Protein AF-D1YJR8-F1 (afdb_monomer_lite)

Sequence (90 aa):
MNTWEQENYLVLPFNNIDHAQFMVDLMRFYVAKNDTEEEKALDRMMTALPSEKEVNLHLPLTQEEKENPNQLKTKQIKSFYSKRRQFLER

pLDDT: mean 70.43, std 15.03, range [40.47, 94.19]

Foldseek 3Di:
DCCVVVVPP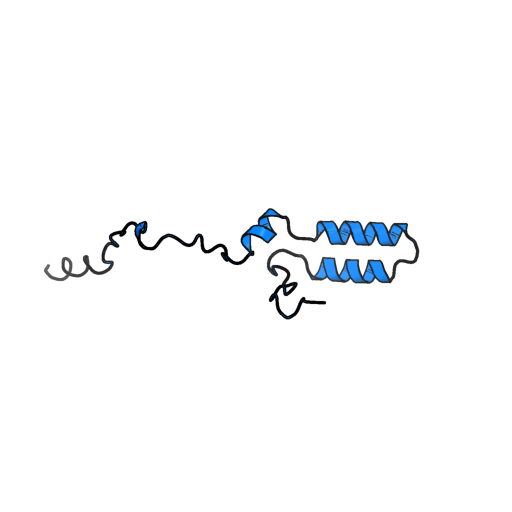PPQPPDQQPVVQLVVLVVQLVVDPDVVSNVVSVVSNVVSHDDPVVVVVPPPPPPPPVCPPVNDDDDDDDDPPVPPPPPPPD

Radius of gyration: 25.47 Å; chains: 1; bounding box: 63×45×57 Å

Secondary structure (DSSP, 8-state):
--TTTTT------TTTS-HHHHHHHHHHHHH-SSHHHHHHHHHHHHHHSPPHHHHHHHS---------GGG---PPPPPTTGGGSSSS--

Organism: NCBI:txid679196

Structure (mmCIF, N/CA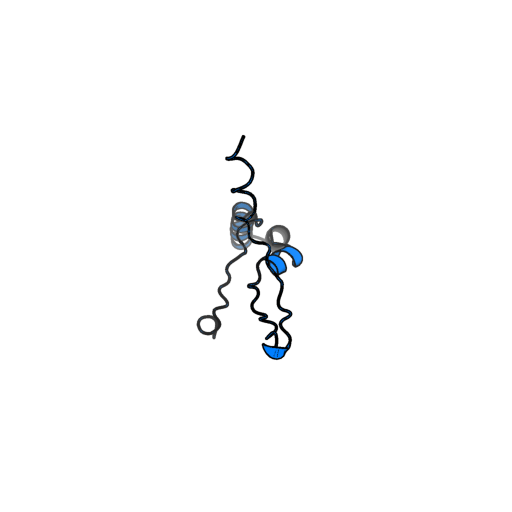/C/O backbone):
data_AF-D1YJR8-F1
#
_entry.id   AF-D1YJR8-F1
#
loop_
_atom_site.group_PDB
_atom_site.id
_atom_site.type_symbol
_atom_site.label_atom_id
_atom_site.label_alt_id
_atom_site.label_comp_id
_atom_site.label_asym_id
_atom_site.label_entity_id
_atom_site.label_seq_id
_atom_site.pdbx_PDB_ins_code
_atom_site.Cartn_x
_atom_site.Cartn_y
_atom_site.Cartn_z
_atom_site.occupancy
_atom_site.B_iso_or_equiv
_atom_site.auth_seq_id
_atom_site.auth_comp_id
_atom_site.auth_asym_id
_atom_site.auth_atom_id
_atom_site.pdbx_PDB_model_num
ATOM 1 N N . MET A 1 1 ? -5.267 -24.788 -3.356 1.00 45.09 1 MET A N 1
ATOM 2 C CA . MET A 1 1 ? -5.197 -23.362 -2.972 1.00 45.09 1 MET A CA 1
ATOM 3 C C . MET A 1 1 ? -6.490 -23.043 -2.239 1.00 45.09 1 MET A C 1
ATOM 5 O O . MET A 1 1 ? -7.525 -22.926 -2.878 1.00 45.09 1 MET A O 1
ATOM 9 N N . ASN A 1 2 ? -6.433 -23.030 -0.905 1.00 48.59 2 ASN A N 1
ATOM 10 C CA . ASN A 1 2 ? -7.583 -23.060 0.014 1.00 48.59 2 ASN A CA 1
ATOM 11 C C . ASN A 1 2 ? -8.072 -21.656 0.418 1.00 48.59 2 ASN A C 1
ATOM 13 O O . ASN A 1 2 ? -8.424 -21.432 1.568 1.00 48.59 2 ASN A O 1
ATOM 17 N N . THR A 1 3 ? -8.065 -20.683 -0.492 1.00 51.62 3 THR A N 1
ATOM 18 C CA . THR A 1 3 ? -8.461 -19.302 -0.156 1.00 51.62 3 THR A CA 1
ATOM 19 C C . THR A 1 3 ? -9.975 -19.142 0.008 1.00 51.62 3 THR A C 1
ATOM 21 O O . THR A 1 3 ? -10.418 -18.316 0.797 1.00 51.62 3 THR A O 1
ATOM 24 N N . TRP A 1 4 ? -10.768 -19.958 -0.691 1.00 50.31 4 TRP A N 1
ATOM 25 C CA . TRP A 1 4 ? -12.234 -19.874 -0.701 1.00 50.31 4 TRP A CA 1
ATOM 26 C C . TRP A 1 4 ? -12.907 -20.492 0.533 1.00 50.31 4 TRP A C 1
ATOM 28 O O . TRP A 1 4 ? -13.963 -20.022 0.935 1.00 50.31 4 TRP A O 1
ATOM 38 N N . GLU A 1 5 ? -12.306 -21.513 1.155 1.00 50.94 5 GLU A N 1
ATOM 39 C CA . GLU A 1 5 ? -12.873 -22.164 2.353 1.00 50.94 5 GLU A CA 1
ATOM 40 C C . GLU A 1 5 ? -12.600 -21.394 3.651 1.00 50.94 5 GLU A C 1
ATOM 42 O O . GLU A 1 5 ? -13.273 -21.616 4.651 1.00 50.94 5 GLU A O 1
ATOM 47 N N . GLN A 1 6 ? -11.599 -20.510 3.654 1.00 61.12 6 GLN A N 1
ATOM 48 C CA . GLN A 1 6 ? -11.123 -19.840 4.867 1.00 61.12 6 GLN A CA 1
ATOM 49 C C . GLN A 1 6 ? -11.642 -18.408 5.019 1.00 61.12 6 GLN A C 1
ATOM 51 O O . GLN A 1 6 ? -11.215 -17.728 5.944 1.00 61.12 6 GLN A O 1
ATOM 56 N N . GLU A 1 7 ? -12.493 -17.932 4.100 1.00 56.12 7 GLU A N 1
ATOM 57 C CA . GLU A 1 7 ? -13.002 -16.548 4.067 1.00 56.12 7 GLU A CA 1
ATOM 58 C C . GLU A 1 7 ? -11.902 -15.472 4.214 1.00 56.12 7 GLU A C 1
ATOM 60 O O . GLU A 1 7 ? -12.174 -14.320 4.545 1.00 56.12 7 GLU A O 1
ATOM 65 N N . ASN A 1 8 ? -10.647 -15.824 3.909 1.00 53.00 8 ASN A N 1
ATOM 66 C CA . ASN A 1 8 ? -9.504 -14.916 3.864 1.00 53.00 8 ASN A CA 1
ATOM 67 C C . ASN A 1 8 ? -9.550 -14.142 2.546 1.00 53.00 8 ASN A C 1
ATOM 69 O O . ASN A 1 8 ? -8.679 -14.254 1.680 1.00 53.00 8 ASN A O 1
ATOM 73 N N . TYR A 1 9 ? -10.627 -13.387 2.367 1.00 57.53 9 TYR A N 1
ATOM 74 C CA . TYR A 1 9 ? -10.723 -12.419 1.298 1.00 57.53 9 TYR A CA 1
ATOM 75 C C . TYR A 1 9 ? -9.697 -11.329 1.585 1.00 57.53 9 TYR A C 1
ATOM 77 O O . TYR A 1 9 ? -9.634 -10.793 2.692 1.00 57.53 9 TYR A O 1
ATOM 85 N N . LEU A 1 10 ? -8.893 -10.993 0.579 1.00 56.59 10 LEU A N 1
ATOM 86 C CA . LEU A 1 10 ? -7.996 -9.846 0.621 1.00 56.59 10 LEU A CA 1
ATOM 87 C C . LEU A 1 10 ? -8.842 -8.563 0.527 1.00 56.59 10 LEU A C 1
ATOM 89 O O . LEU A 1 10 ? -8.810 -7.842 -0.467 1.00 56.59 10 LEU A O 1
ATOM 93 N N . VAL A 1 11 ? -9.694 -8.323 1.522 1.00 52.69 11 VAL A N 1
ATOM 94 C CA . VAL A 1 11 ? -10.456 -7.088 1.638 1.00 52.69 11 VAL A CA 1
ATOM 95 C C . VAL A 1 11 ? -9.525 -6.086 2.290 1.00 52.69 11 VAL A C 1
ATOM 97 O O . VAL A 1 11 ? -9.325 -6.085 3.502 1.00 52.69 11 VAL A O 1
ATOM 100 N N . LEU A 1 12 ? -8.879 -5.279 1.453 1.00 56.28 12 LEU A N 1
ATOM 101 C CA . LEU A 1 12 ? -8.080 -4.162 1.930 1.00 56.28 12 LEU A CA 1
ATOM 102 C C . LEU A 1 12 ? -8.985 -3.258 2.785 1.00 56.28 12 LEU A C 1
ATOM 104 O O . LEU A 1 12 ? -10.082 -2.929 2.336 1.00 56.28 12 LEU A O 1
ATOM 108 N N . PRO A 1 13 ? -8.582 -2.862 4.003 1.00 54.22 13 PRO A N 1
ATOM 109 C CA . PRO A 1 13 ? -9.387 -1.971 4.827 1.00 54.22 13 PRO A CA 1
ATOM 110 C C . PRO A 1 13 ? -9.469 -0.594 4.150 1.00 54.22 13 PRO A C 1
ATOM 112 O O . PRO A 1 13 ? -8.539 0.208 4.189 1.00 54.22 13 PRO A O 1
ATOM 115 N N . PHE A 1 14 ? -10.594 -0.355 3.475 1.00 54.16 14 PHE A N 1
ATOM 116 C CA . PHE A 1 14 ? -10.791 0.664 2.436 1.00 54.16 14 PHE A CA 1
ATOM 117 C C . PHE A 1 14 ? -10.848 2.131 2.894 1.00 54.16 14 PHE A C 1
ATOM 119 O O . PHE A 1 14 ? -11.340 2.968 2.141 1.00 54.16 14 PHE A O 1
ATOM 126 N N . ASN A 1 15 ? -10.405 2.483 4.103 1.00 56.09 15 ASN A N 1
ATOM 127 C CA . ASN A 1 15 ? -10.569 3.865 4.575 1.00 56.09 15 ASN A CA 1
ATOM 128 C C . ASN A 1 15 ? -9.334 4.755 4.410 1.00 56.09 15 ASN A C 1
ATOM 130 O O . ASN A 1 15 ? -9.512 5.950 4.194 1.00 56.09 15 ASN A O 1
ATOM 134 N N . ASN A 1 16 ? -8.113 4.206 4.472 1.00 57.56 16 ASN A N 1
ATOM 135 C CA . ASN A 1 16 ? -6.896 5.034 4.557 1.00 57.56 16 ASN A CA 1
ATOM 136 C C . ASN A 1 16 ? -5.842 4.756 3.475 1.00 57.56 16 ASN A C 1
ATOM 138 O O . ASN A 1 16 ? -4.881 5.514 3.366 1.00 57.56 16 ASN A O 1
ATOM 142 N N . ILE A 1 17 ? -5.998 3.700 2.674 1.00 64.81 17 ILE A N 1
ATOM 143 C CA . ILE A 1 17 ? -5.099 3.454 1.542 1.00 64.81 17 ILE A CA 1
ATOM 144 C C . ILE A 1 17 ? -5.466 4.451 0.447 1.00 64.81 17 ILE A C 1
ATOM 146 O O . ILE A 1 17 ? -6.616 4.486 0.002 1.00 64.81 17 ILE A O 1
ATOM 150 N N . ASP A 1 18 ? -4.498 5.233 -0.034 1.00 72.44 18 ASP A N 1
ATOM 151 C CA . ASP A 1 18 ? -4.668 5.970 -1.285 1.00 72.44 18 ASP A CA 1
ATOM 152 C C . ASP A 1 18 ? -4.663 4.959 -2.442 1.00 72.44 18 ASP A C 1
ATOM 154 O O . ASP A 1 18 ? -3.645 4.669 -3.074 1.00 72.44 18 ASP A O 1
ATOM 158 N N . HIS A 1 19 ? -5.828 4.347 -2.667 1.00 75.31 19 HIS A N 1
ATOM 159 C CA . HIS A 1 19 ? -6.034 3.306 -3.667 1.00 75.31 19 HIS A CA 1
ATOM 160 C C . HIS A 1 19 ? -5.661 3.784 -5.068 1.00 75.31 19 HIS A C 1
ATOM 162 O O . HIS A 1 19 ? -5.176 2.992 -5.873 1.00 75.31 19 HIS A O 1
ATOM 168 N N . ALA A 1 20 ? -5.864 5.069 -5.364 1.00 80.56 20 ALA A N 1
ATOM 169 C CA . ALA A 1 20 ? -5.469 5.635 -6.641 1.00 80.56 20 ALA A CA 1
ATOM 170 C C . ALA A 1 20 ? -3.943 5.617 -6.776 1.00 80.56 20 ALA A C 1
ATOM 172 O O . ALA A 1 20 ? -3.429 5.142 -7.789 1.00 80.56 20 ALA A O 1
ATOM 173 N N . GLN A 1 21 ? -3.225 6.053 -5.739 1.00 82.06 21 GLN A N 1
ATOM 174 C CA . GLN A 1 21 ? -1.766 6.049 -5.731 1.00 82.06 21 GLN A CA 1
ATOM 175 C C . GLN A 1 21 ? -1.193 4.628 -5.819 1.00 82.06 21 GLN A C 1
ATOM 177 O O . GLN A 1 21 ? -0.337 4.372 -6.667 1.00 82.06 21 GLN A O 1
ATOM 182 N N . PHE A 1 22 ? -1.722 3.684 -5.033 1.00 85.69 22 PHE A N 1
ATOM 183 C CA . PHE A 1 22 ? -1.291 2.284 -5.076 1.00 85.69 22 PHE A CA 1
ATOM 184 C C . PHE A 1 22 ? -1.505 1.659 -6.462 1.00 85.69 22 PHE A C 1
ATOM 186 O O . PHE A 1 22 ? -0.597 1.040 -7.010 1.00 85.69 22 PHE A O 1
ATOM 193 N N . MET A 1 23 ? -2.680 1.855 -7.071 1.00 84.94 23 MET A N 1
ATOM 194 C CA . MET A 1 23 ? -2.974 1.308 -8.402 1.00 84.94 23 MET A CA 1
ATOM 195 C C . MET A 1 23 ? -2.104 1.944 -9.491 1.00 84.94 23 MET A C 1
ATOM 197 O O . MET A 1 23 ? -1.667 1.258 -10.414 1.00 84.94 23 MET A O 1
ATOM 201 N N . VAL A 1 24 ? -1.817 3.244 -9.388 1.00 87.94 24 VAL A N 1
ATOM 202 C CA . VAL A 1 24 ? -0.904 3.933 -10.307 1.00 87.94 24 VAL A CA 1
ATOM 203 C C . VAL A 1 24 ? 0.516 3.390 -10.189 1.00 87.94 24 VAL A C 1
ATOM 205 O O . VAL A 1 24 ? 1.156 3.149 -11.215 1.00 87.94 24 VAL A O 1
ATOM 208 N N . ASP A 1 25 ? 1.016 3.178 -8.975 1.00 89.50 25 ASP A N 1
ATOM 209 C CA . ASP A 1 25 ? 2.360 2.636 -8.779 1.00 89.50 25 ASP A CA 1
ATOM 210 C C . ASP A 1 25 ? 2.447 1.152 -9.160 1.00 89.50 25 ASP A C 1
ATOM 212 O O . ASP A 1 25 ? 3.450 0.744 -9.742 1.00 89.50 25 ASP A O 1
ATOM 216 N N . LEU A 1 26 ? 1.366 0.384 -8.998 1.00 90.19 26 LEU A N 1
ATOM 217 C CA . LEU A 1 26 ? 1.264 -0.978 -9.524 1.00 90.19 26 LEU A CA 1
ATOM 218 C C . LEU A 1 26 ? 1.356 -1.006 -11.053 1.00 90.19 26 LEU A C 1
ATOM 220 O O . LEU A 1 26 ? 2.101 -1.800 -11.622 1.00 90.19 26 LEU A O 1
ATOM 224 N N . MET A 1 27 ? 0.639 -0.114 -11.743 1.00 90.31 27 MET A N 1
ATOM 225 C CA . MET A 1 27 ? 0.759 0.005 -13.200 1.00 90.31 27 MET A CA 1
ATOM 226 C C . MET A 1 27 ? 2.180 0.403 -13.618 1.00 90.31 27 MET A C 1
ATOM 228 O O . MET A 1 27 ? 2.693 -0.115 -14.607 1.00 90.31 27 MET A O 1
ATOM 232 N N . ARG A 1 28 ? 2.835 1.297 -12.867 1.00 89.44 28 ARG A N 1
ATOM 233 C CA . ARG A 1 28 ? 4.225 1.703 -13.133 1.00 89.44 28 ARG A CA 1
ATOM 234 C C . ARG A 1 28 ? 5.211 0.561 -12.938 1.00 89.44 28 ARG A C 1
ATOM 236 O O . ARG A 1 28 ? 6.115 0.441 -13.752 1.00 89.44 28 ARG A O 1
ATOM 243 N N . PHE A 1 29 ? 5.009 -0.271 -11.921 1.00 92.44 29 PHE A N 1
ATOM 244 C CA . PHE A 1 29 ? 5.818 -1.459 -11.667 1.00 92.44 29 PHE A CA 1
ATOM 245 C C . PHE A 1 29 ? 5.825 -2.398 -12.883 1.00 92.44 29 PHE A C 1
ATOM 247 O O . PHE A 1 29 ? 6.885 -2.765 -13.367 1.00 92.44 29 PHE A O 1
ATOM 254 N N . TYR A 1 30 ? 4.658 -2.691 -13.468 1.00 91.44 30 TYR A N 1
ATOM 255 C CA . TYR A 1 30 ? 4.573 -3.557 -14.656 1.00 91.44 30 TYR A CA 1
ATOM 256 C C . TYR A 1 30 ? 5.054 -2.913 -15.964 1.00 91.44 30 TYR A C 1
ATOM 258 O O . TYR A 1 30 ? 5.357 -3.623 -16.922 1.00 91.44 30 TYR A O 1
ATOM 266 N N . VAL A 1 31 ? 5.076 -1.581 -16.043 1.00 92.69 31 VAL A N 1
ATOM 267 C CA . VAL A 1 31 ? 5.535 -0.836 -17.230 1.00 92.69 31 VAL A CA 1
ATOM 268 C C . VAL A 1 31 ? 7.032 -0.501 -17.153 1.00 92.69 31 VAL A C 1
ATOM 270 O O . VAL A 1 31 ? 7.613 -0.076 -18.158 1.00 92.69 31 VAL A O 1
ATOM 273 N N . ALA A 1 32 ? 7.659 -0.686 -15.988 1.00 93.00 32 ALA A N 1
ATOM 274 C CA . ALA A 1 32 ? 9.066 -0.393 -15.761 1.00 93.00 32 ALA A CA 1
ATOM 275 C C . ALA A 1 32 ? 9.950 -1.120 -16.781 1.00 93.00 32 ALA A C 1
ATOM 277 O O . ALA A 1 32 ? 9.749 -2.289 -17.109 1.00 93.00 32 ALA A O 1
ATOM 278 N N . LYS A 1 33 ? 10.931 -0.393 -17.322 1.00 91.25 33 LYS A N 1
ATOM 279 C CA . LYS A 1 33 ? 11.855 -0.933 -18.335 1.00 91.25 33 LYS A CA 1
ATOM 280 C C . LYS A 1 33 ? 13.182 -1.389 -17.741 1.00 91.25 33 LYS A C 1
ATOM 282 O O . LYS A 1 33 ? 14.006 -1.950 -18.459 1.00 91.25 33 LYS A O 1
ATOM 287 N N . ASN A 1 34 ? 13.415 -1.065 -16.475 1.00 94.19 34 ASN A N 1
ATOM 288 C CA . ASN A 1 34 ? 14.638 -1.339 -15.746 1.00 94.19 34 ASN A CA 1
ATOM 289 C C . ASN A 1 34 ? 14.310 -1.642 -14.277 1.00 94.19 34 ASN A C 1
ATOM 291 O O . ASN A 1 34 ? 13.317 -1.158 -13.730 1.00 94.19 34 ASN A O 1
ATOM 295 N N . ASP A 1 35 ? 15.190 -2.413 -13.649 1.00 91.75 35 ASP A N 1
ATOM 296 C CA . ASP A 1 35 ? 15.019 -2.882 -12.271 1.00 91.75 35 ASP A CA 1
ATOM 297 C C . ASP A 1 35 ? 14.965 -1.715 -11.269 1.00 91.75 35 ASP A C 1
ATOM 299 O O . ASP A 1 35 ? 14.315 -1.786 -10.231 1.00 91.75 35 ASP A O 1
ATOM 303 N N . THR A 1 36 ? 15.605 -0.588 -11.592 1.00 92.88 36 THR A N 1
ATOM 304 C CA . THR A 1 36 ? 15.627 0.599 -10.728 1.00 92.88 36 THR A CA 1
ATOM 305 C C . THR A 1 36 ? 14.287 1.336 -10.688 1.00 92.88 36 THR A C 1
ATOM 307 O O . THR A 1 36 ? 13.900 1.859 -9.641 1.00 92.88 36 THR A O 1
ATOM 310 N N . GLU A 1 37 ? 13.561 1.410 -11.805 1.00 88.69 37 GLU A N 1
ATOM 311 C CA . GLU A 1 37 ? 12.198 1.949 -11.852 1.00 88.69 37 GLU A CA 1
ATOM 312 C C . GLU A 1 37 ? 11.204 1.002 -11.187 1.00 88.69 37 GLU A C 1
ATOM 314 O O . GLU A 1 37 ? 10.293 1.474 -10.504 1.00 88.69 37 GLU A O 1
ATOM 319 N N . GLU A 1 38 ? 11.407 -0.305 -11.353 1.00 91.19 38 GLU A N 1
ATOM 320 C CA . GLU A 1 38 ? 10.611 -1.344 -10.707 1.00 91.19 38 GLU A CA 1
ATOM 321 C C . GLU A 1 38 ? 10.701 -1.223 -9.180 1.00 91.19 38 GLU A C 1
ATOM 323 O O . GLU A 1 38 ? 9.684 -1.055 -8.504 1.00 91.19 38 GLU A O 1
ATOM 328 N N . GLU A 1 39 ? 11.917 -1.193 -8.636 1.00 92.06 39 GLU A N 1
ATOM 329 C CA . GLU A 1 39 ? 12.148 -1.110 -7.193 1.00 92.06 39 GLU A CA 1
ATOM 330 C C . GLU A 1 39 ? 11.619 0.203 -6.602 1.00 92.06 39 GLU A C 1
ATOM 332 O O . GLU A 1 39 ? 11.022 0.231 -5.525 1.00 92.06 39 GLU A O 1
ATOM 337 N N . LYS A 1 40 ? 11.723 1.302 -7.354 1.00 92.12 40 LYS A N 1
ATOM 338 C CA . LYS A 1 40 ? 11.155 2.594 -6.957 1.00 92.12 40 LYS A CA 1
ATOM 339 C C . LYS A 1 40 ? 9.625 2.598 -6.961 1.00 92.12 40 LYS A C 1
ATOM 341 O O . LYS A 1 40 ? 9.016 3.287 -6.142 1.00 92.12 40 LYS A O 1
ATOM 346 N N . ALA A 1 41 ? 8.992 1.900 -7.901 1.00 89.06 41 ALA A N 1
ATOM 347 C CA . ALA A 1 41 ? 7.541 1.746 -7.918 1.00 89.06 41 ALA A CA 1
ATOM 348 C C . ALA A 1 41 ? 7.079 0.855 -6.756 1.00 89.06 41 ALA A C 1
ATOM 350 O O . ALA A 1 41 ? 6.091 1.176 -6.098 1.00 89.06 41 ALA A O 1
ATOM 351 N N . LEU A 1 42 ? 7.837 -0.204 -6.458 1.00 89.88 42 LEU A N 1
ATOM 352 C CA . LEU A 1 42 ? 7.591 -1.093 -5.328 1.00 89.88 42 LEU A CA 1
ATOM 353 C C . LEU A 1 42 ? 7.676 -0.366 -3.985 1.00 89.88 42 LEU A C 1
ATOM 355 O O . LEU A 1 42 ? 6.754 -0.470 -3.182 1.00 89.88 42 LEU A O 1
ATOM 359 N N . ASP A 1 43 ? 8.726 0.424 -3.767 1.00 91.81 43 ASP A N 1
ATOM 360 C CA . ASP A 1 43 ? 8.900 1.208 -2.541 1.00 91.81 43 ASP A CA 1
ATOM 361 C C . ASP A 1 43 ? 7.707 2.149 -2.298 1.00 91.81 43 ASP A C 1
ATOM 363 O O . ASP A 1 43 ? 7.120 2.181 -1.216 1.00 91.81 43 ASP A O 1
ATOM 367 N N . ARG A 1 44 ? 7.239 2.831 -3.350 1.00 88.50 44 ARG A N 1
ATOM 368 C CA . ARG A 1 44 ? 6.050 3.695 -3.271 1.00 88.50 44 ARG A CA 1
ATOM 369 C C . ARG A 1 44 ? 4.783 2.922 -2.926 1.00 88.50 44 ARG A C 1
ATOM 371 O O . ARG A 1 44 ? 4.024 3.370 -2.066 1.00 88.50 44 ARG A O 1
ATOM 378 N N . MET A 1 45 ? 4.575 1.754 -3.535 1.00 86.44 45 MET A N 1
ATOM 379 C CA . MET A 1 45 ? 3.451 0.883 -3.185 1.00 86.44 45 MET A CA 1
ATOM 380 C C . MET A 1 45 ? 3.489 0.501 -1.704 1.00 86.44 45 MET A C 1
ATOM 382 O O . MET A 1 45 ? 2.462 0.591 -1.038 1.00 86.44 45 MET A O 1
ATOM 386 N N . MET A 1 46 ? 4.665 0.149 -1.175 1.00 85.81 46 MET A N 1
ATOM 387 C CA . MET A 1 46 ? 4.838 -0.208 0.235 1.00 85.81 46 MET A CA 1
ATOM 388 C C . MET A 1 46 ? 4.520 0.957 1.177 1.00 85.81 46 MET A C 1
ATOM 390 O O . MET A 1 46 ? 3.910 0.740 2.220 1.00 85.81 46 MET A O 1
ATOM 394 N N . THR A 1 47 ? 4.859 2.196 0.806 1.00 85.75 47 THR A N 1
ATOM 395 C CA . THR A 1 47 ? 4.499 3.383 1.608 1.00 85.75 47 THR A CA 1
ATOM 396 C C . THR A 1 47 ? 3.004 3.695 1.622 1.00 85.75 47 THR A C 1
ATOM 398 O O . THR A 1 47 ? 2.527 4.325 2.562 1.00 85.75 47 THR A O 1
ATOM 401 N N . ALA A 1 48 ? 2.264 3.266 0.595 1.00 82.00 48 ALA A N 1
ATOM 402 C CA . ALA A 1 48 ? 0.820 3.467 0.499 1.00 82.00 48 ALA A CA 1
ATOM 403 C C . ALA A 1 48 ? 0.018 2.406 1.272 1.00 82.00 48 ALA A C 1
ATOM 405 O O . ALA A 1 48 ? -1.197 2.548 1.429 1.00 82.00 48 ALA A O 1
ATOM 406 N N . LEU A 1 49 ? 0.673 1.335 1.735 1.00 81.75 49 LEU A N 1
ATOM 407 C CA . LEU A 1 49 ? 0.033 0.294 2.529 1.00 81.75 49 LEU A CA 1
ATOM 408 C C . LEU A 1 49 ? -0.333 0.810 3.930 1.00 81.75 49 LEU A C 1
ATOM 410 O O . LEU A 1 49 ? 0.367 1.654 4.493 1.00 81.75 49 LEU A O 1
ATOM 414 N N . PRO A 1 50 ? -1.422 0.287 4.518 1.00 76.38 50 PRO A N 1
ATOM 415 C CA . PRO A 1 50 ? -1.840 0.678 5.852 1.00 76.38 50 PRO A CA 1
ATOM 416 C C . PRO A 1 50 ? -0.828 0.173 6.882 1.00 76.38 50 PRO A C 1
ATOM 418 O O . PRO A 1 50 ? -0.221 -0.890 6.726 1.00 76.38 50 PRO A O 1
ATOM 421 N N . SER A 1 51 ? -0.671 0.918 7.971 1.00 76.25 51 SER A N 1
ATOM 422 C CA . SER A 1 51 ? 0.191 0.497 9.074 1.00 76.25 51 SER A CA 1
ATOM 423 C C . SER A 1 51 ? -0.370 -0.746 9.775 1.00 76.25 51 SER A C 1
ATOM 425 O O . SER A 1 51 ? -1.583 -0.948 9.833 1.00 76.25 51 SER A O 1
ATOM 427 N N . GLU A 1 52 ? 0.491 -1.555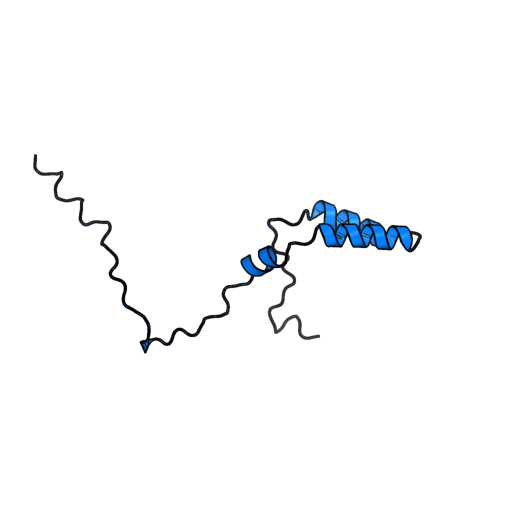 10.402 1.00 73.44 52 GLU A N 1
ATOM 428 C CA . GLU A 1 52 ? 0.059 -2.744 11.161 1.00 73.44 52 GLU A CA 1
ATOM 429 C C . GLU A 1 52 ? -1.019 -2.419 12.210 1.00 73.44 52 GLU A C 1
ATOM 431 O O . GLU A 1 52 ? -1.930 -3.206 12.458 1.00 73.44 52 GLU A O 1
ATOM 436 N N . LYS A 1 53 ? -0.955 -1.224 12.812 1.00 69.00 53 LYS A N 1
ATOM 437 C CA . LYS A 1 53 ? -1.952 -0.746 13.779 1.00 69.00 53 LYS A CA 1
ATOM 438 C C . LYS A 1 53 ? -3.325 -0.526 13.147 1.00 69.00 53 LYS A C 1
ATOM 440 O O . LYS A 1 53 ? -4.329 -0.843 13.776 1.00 69.00 53 LYS A O 1
ATOM 445 N N . GLU A 1 54 ? -3.369 0.015 11.933 1.00 67.94 54 GLU A N 1
ATOM 446 C CA . GLU A 1 54 ? -4.614 0.216 11.185 1.00 67.94 54 GLU A CA 1
ATOM 447 C C . GLU A 1 54 ? -5.184 -1.117 10.714 1.00 67.94 54 GLU A C 1
ATOM 449 O O . GLU A 1 54 ? -6.379 -1.350 10.861 1.00 67.94 54 GLU A O 1
ATOM 454 N N . VAL A 1 55 ? -4.333 -2.031 10.240 1.00 71.62 55 VAL A N 1
ATOM 455 C CA . VAL A 1 55 ? -4.754 -3.393 9.882 1.00 71.62 55 VAL A CA 1
ATOM 456 C C . VAL A 1 55 ? -5.426 -4.074 11.078 1.00 71.62 55 VAL A C 1
ATOM 458 O O . VAL A 1 55 ? -6.541 -4.574 10.947 1.00 71.62 55 VAL A O 1
ATOM 461 N N . ASN A 1 56 ? -4.809 -4.004 12.262 1.00 67.25 56 ASN A N 1
ATOM 462 C CA . ASN A 1 56 ? -5.346 -4.595 13.490 1.00 67.25 56 ASN A CA 1
ATOM 463 C C . ASN A 1 56 ? -6.688 -3.995 13.943 1.00 67.25 56 ASN A C 1
ATOM 465 O O . ASN A 1 56 ? -7.473 -4.693 14.577 1.00 67.25 56 ASN A O 1
ATOM 469 N N . LEU A 1 57 ? -6.974 -2.729 13.620 1.00 66.75 57 LEU A N 1
ATOM 470 C CA . LEU A 1 57 ? -8.258 -2.089 13.939 1.00 66.75 57 LEU A CA 1
ATOM 471 C C . LEU A 1 57 ? -9.418 -2.663 13.113 1.00 66.75 57 LEU A C 1
ATOM 473 O O . LEU A 1 57 ? -10.565 -2.651 13.558 1.00 66.75 57 LEU A O 1
ATOM 477 N N . HIS A 1 58 ? -9.120 -3.129 11.903 1.00 65.19 58 HIS A N 1
ATOM 478 C CA . HIS A 1 58 ? -10.104 -3.644 10.956 1.00 65.19 58 HIS A CA 1
ATOM 479 C C . HIS A 1 58 ? -10.224 -5.165 10.966 1.00 65.19 58 HIS A C 1
ATOM 481 O O . HIS A 1 58 ? -11.132 -5.698 10.325 1.00 65.19 58 HIS A O 1
ATOM 487 N N . LEU A 1 59 ? -9.345 -5.863 11.690 1.00 64.50 59 LEU A N 1
ATOM 488 C CA . LEU A 1 59 ? -9.527 -7.285 11.923 1.00 64.50 59 LEU A CA 1
ATOM 489 C C . LEU A 1 59 ? -10.874 -7.491 12.630 1.00 64.50 59 LEU A C 1
ATOM 491 O O . LEU A 1 59 ? -11.167 -6.794 13.609 1.00 64.50 59 LEU A O 1
ATOM 495 N N . PRO A 1 60 ? -11.718 -8.417 12.141 1.00 59.66 60 PRO A N 1
ATOM 496 C CA . PRO A 1 60 ? -12.930 -8.767 12.855 1.00 59.66 60 PRO A CA 1
ATOM 497 C C . PRO A 1 60 ? -12.553 -9.156 14.285 1.00 59.66 60 PRO A C 1
ATOM 499 O O . PRO A 1 60 ? -11.535 -9.810 14.517 1.00 59.66 60 PRO A O 1
ATOM 502 N N . LEU A 1 61 ? -13.391 -8.774 15.250 1.00 59.69 61 LEU A N 1
ATOM 503 C CA . LEU A 1 61 ? -13.267 -9.149 16.664 1.00 59.69 61 LEU A CA 1
ATOM 504 C C . LEU A 1 61 ? -13.476 -10.664 16.883 1.00 59.69 61 LEU A C 1
ATOM 506 O O . LEU A 1 61 ? -13.985 -11.089 17.912 1.00 59.69 61 LEU A O 1
ATOM 510 N N . THR A 1 62 ? -13.098 -11.510 15.927 1.00 56.25 62 THR A N 1
ATOM 511 C CA . THR A 1 62 ? -13.082 -12.969 16.014 1.00 56.25 62 THR A CA 1
ATOM 512 C C . THR A 1 62 ? -11.835 -13.450 16.750 1.00 56.25 62 THR A C 1
ATOM 514 O O . THR A 1 62 ? -11.158 -14.388 16.349 1.00 56.25 62 THR A O 1
ATOM 517 N N . GLN A 1 63 ? -11.543 -12.833 17.882 1.00 54.03 63 GLN A N 1
ATOM 518 C CA . GLN A 1 63 ? -11.439 -13.644 19.072 1.00 54.03 63 GLN A CA 1
ATOM 519 C C . GLN A 1 63 ? -12.632 -13.224 19.910 1.00 54.03 63 GLN A C 1
ATOM 521 O O . GLN A 1 63 ? -12.557 -12.305 20.719 1.00 54.03 63 GLN A O 1
ATOM 526 N N . GLU A 1 64 ? -13.744 -13.936 19.722 1.00 56.09 64 GLU A N 1
ATOM 527 C CA . GLU A 1 64 ? -14.524 -14.299 20.890 1.00 56.09 64 GLU A CA 1
ATOM 528 C C . GLU A 1 64 ? -13.509 -14.956 21.835 1.00 56.09 64 GLU A C 1
ATOM 530 O O . GLU A 1 64 ? -13.224 -16.154 21.757 1.00 56.09 64 GLU A O 1
ATOM 535 N N . GLU A 1 65 ? -12.888 -14.153 22.705 1.00 54.59 65 GLU A N 1
ATOM 536 C CA . GLU A 1 65 ? -12.603 -14.617 24.044 1.00 54.59 65 GLU A CA 1
ATOM 537 C C . GLU A 1 65 ? -13.915 -15.276 24.434 1.00 54.59 65 GLU A C 1
ATOM 539 O O . GLU A 1 65 ? -14.934 -14.596 24.537 1.00 54.59 65 GLU A O 1
ATOM 544 N N . LYS A 1 66 ? -13.944 -16.613 24.436 1.00 54.88 66 LYS A N 1
ATOM 545 C CA . LYS A 1 66 ? -15.102 -17.380 24.873 1.00 54.88 66 LYS A CA 1
ATOM 546 C C . LYS A 1 66 ? -15.280 -17.003 26.332 1.00 54.88 66 LYS A C 1
ATOM 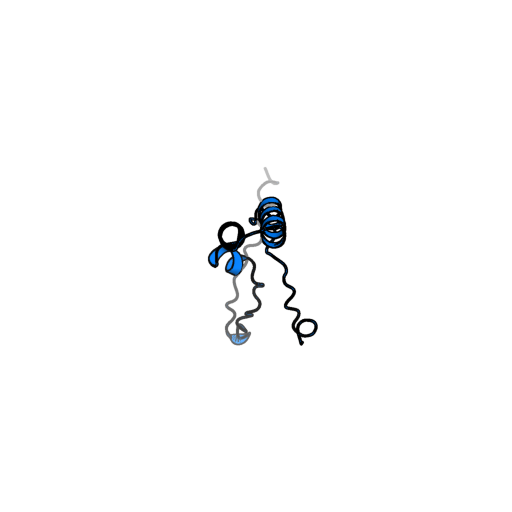548 O O . LYS A 1 66 ? -14.760 -17.688 27.212 1.00 54.88 66 LYS A O 1
ATOM 553 N N . GLU A 1 67 ? -15.911 -15.859 26.580 1.00 56.09 67 GLU A N 1
ATOM 554 C CA . GLU A 1 67 ? -16.190 -15.370 27.906 1.00 56.09 67 GLU A CA 1
ATOM 555 C C . GLU A 1 67 ? -17.041 -16.466 28.512 1.00 56.09 67 GLU A C 1
ATOM 557 O O . GLU A 1 67 ? -18.114 -16.816 28.014 1.00 56.09 67 GLU A O 1
ATOM 562 N N . ASN A 1 68 ? -16.475 -17.118 29.520 1.00 59.84 68 ASN A N 1
ATOM 563 C CA . ASN A 1 68 ? -17.118 -18.243 30.152 1.00 59.84 68 ASN A CA 1
ATOM 564 C C . ASN A 1 68 ? -18.454 -17.704 30.688 1.00 59.84 68 ASN A C 1
ATOM 566 O O . ASN A 1 68 ? -18.420 -16.760 31.481 1.00 59.84 68 ASN A O 1
ATOM 570 N N . PRO A 1 69 ? -19.624 -18.229 30.281 1.00 63.03 69 PRO A N 1
ATOM 571 C CA . PRO A 1 69 ? -20.915 -17.638 30.647 1.00 63.03 69 PRO A CA 1
ATOM 572 C C . PRO A 1 69 ? -21.119 -17.542 32.170 1.00 63.03 69 PRO A C 1
ATOM 574 O O . PRO A 1 69 ? -21.894 -16.720 32.650 1.00 63.03 69 PRO A O 1
ATOM 577 N N . ASN A 1 70 ? -20.348 -18.317 32.940 1.00 65.25 70 ASN A N 1
ATOM 578 C CA . ASN A 1 70 ? -20.296 -18.292 34.401 1.00 65.25 70 ASN A CA 1
ATOM 579 C C . ASN A 1 70 ? -19.459 -17.141 35.010 1.00 65.25 70 ASN A C 1
ATOM 581 O O . ASN A 1 70 ? -19.481 -16.958 36.224 1.00 65.25 70 ASN A O 1
ATOM 585 N N . GLN A 1 71 ? -18.698 -16.385 34.212 1.00 66.69 71 GLN A N 1
ATOM 586 C CA . GLN A 1 71 ? -17.845 -15.264 34.646 1.00 66.69 71 GLN A CA 1
ATOM 587 C C . GLN A 1 71 ? -18.412 -13.885 34.264 1.00 66.69 71 GLN A C 1
ATOM 589 O O . GLN A 1 71 ? -17.838 -12.854 34.626 1.00 66.69 71 GLN A O 1
ATOM 594 N N . LEU A 1 72 ? -19.557 -13.848 33.579 1.00 64.25 72 LEU A N 1
ATOM 595 C CA . LEU A 1 72 ? -20.208 -12.610 33.161 1.00 64.25 72 LEU A CA 1
ATOM 596 C C . LEU A 1 72 ? -20.738 -11.841 34.380 1.00 64.25 72 LEU A C 1
ATOM 598 O O . LEU A 1 72 ? -21.690 -12.249 35.046 1.00 64.25 72 LEU A O 1
ATOM 602 N N . LYS A 1 73 ?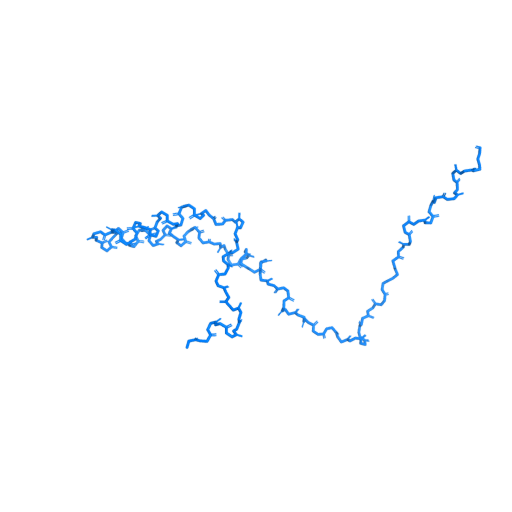 -20.136 -10.684 34.677 1.00 73.88 73 LYS A N 1
ATOM 603 C CA . LYS A 1 73 ? -20.644 -9.774 35.713 1.00 73.88 73 LYS A CA 1
ATOM 604 C C . LYS A 1 73 ? -21.903 -9.081 35.200 1.00 73.88 73 LYS A C 1
ATOM 606 O O . LYS A 1 73 ? -21.847 -8.305 34.247 1.00 73.88 73 LYS A O 1
ATOM 611 N N . THR A 1 74 ? -23.031 -9.283 35.875 1.00 74.75 74 THR A N 1
ATOM 612 C CA . THR A 1 74 ? -24.266 -8.547 35.581 1.00 74.75 74 THR A CA 1
ATOM 613 C C . THR A 1 74 ? -24.055 -7.053 35.841 1.00 74.75 74 THR A C 1
ATOM 615 O O . THR A 1 74 ? -23.874 -6.637 36.988 1.00 74.75 74 THR A O 1
ATOM 618 N N . LYS A 1 75 ? -24.084 -6.225 34.792 1.00 68.88 75 LYS A N 1
ATOM 619 C CA . LYS A 1 75 ? -24.109 -4.762 34.933 1.00 68.88 75 LYS A CA 1
ATOM 620 C C . LYS A 1 75 ? -25.555 -4.289 35.039 1.00 68.88 75 LYS A C 1
ATOM 622 O O . LYS A 1 75 ? -26.362 -4.553 34.152 1.00 68.88 75 LYS A O 1
ATOM 627 N N . GLN A 1 76 ? -25.884 -3.553 36.099 1.00 71.44 76 GLN A N 1
ATOM 628 C CA . GLN A 1 76 ? -27.170 -2.863 36.171 1.00 71.44 76 GLN A CA 1
ATOM 629 C C . GLN A 1 76 ? -27.168 -1.663 35.220 1.00 71.44 76 GLN A C 1
ATOM 631 O O . GLN A 1 76 ? -26.401 -0.714 35.396 1.00 71.44 76 GLN A O 1
ATOM 636 N N . ILE A 1 77 ? -28.040 -1.701 34.215 1.00 75.81 77 ILE A N 1
ATOM 637 C CA . ILE A 1 77 ? -28.261 -0.583 33.297 1.00 75.81 77 ILE A CA 1
ATOM 638 C C . ILE A 1 77 ? -29.302 0.344 33.931 1.00 75.81 77 ILE A C 1
ATOM 640 O O . ILE A 1 77 ? -30.408 -0.080 34.268 1.00 75.81 77 ILE A O 1
ATOM 644 N N . LYS A 1 78 ? -28.960 1.625 34.109 1.00 73.31 78 LYS A N 1
ATOM 645 C CA . LYS A 1 78 ? -29.917 2.626 34.599 1.00 73.31 78 LYS A CA 1
ATOM 646 C C . LYS A 1 78 ? -30.999 2.848 33.539 1.00 73.31 78 LYS A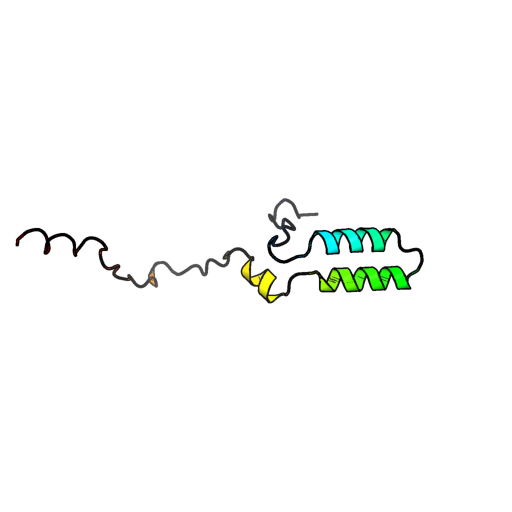 C 1
ATOM 648 O O . LYS A 1 78 ? -30.688 3.146 32.391 1.00 73.31 78 LYS A O 1
ATOM 653 N N . SER A 1 79 ? -32.267 2.731 33.932 1.00 74.06 79 SER A N 1
ATOM 654 C CA . SER A 1 79 ? -33.406 2.995 33.045 1.00 74.06 79 SER A CA 1
ATOM 655 C C . SER A 1 79 ? -33.395 4.445 32.549 1.00 74.06 79 SER A C 1
ATOM 657 O O . SER A 1 79 ? -33.445 5.386 33.346 1.00 74.06 79 SER A O 1
ATOM 659 N N . PHE A 1 80 ? -33.393 4.618 31.226 1.00 68.88 80 PHE A N 1
ATOM 660 C CA . PHE A 1 80 ? -33.436 5.924 30.562 1.00 68.88 80 PHE A CA 1
ATOM 661 C C . PHE A 1 80 ? -34.748 6.692 30.802 1.00 68.88 80 PHE A C 1
ATOM 663 O O . PHE A 1 80 ? -34.791 7.911 30.652 1.00 68.88 80 PHE A O 1
ATOM 670 N N . TYR A 1 81 ? -35.821 6.008 31.207 1.00 69.62 81 TYR A N 1
ATOM 671 C CA . TYR A 1 81 ? -37.173 6.580 31.256 1.00 69.62 81 TYR A CA 1
ATOM 672 C C . TYR A 1 81 ? -37.623 7.039 32.651 1.00 69.62 81 TYR A C 1
ATOM 674 O O . TYR A 1 81 ? -38.702 7.612 32.790 1.00 69.62 81 TYR A O 1
ATOM 682 N N . SER A 1 82 ? -36.799 6.851 33.686 1.00 59.81 82 SER A N 1
ATOM 683 C CA . SER A 1 82 ? -37.188 7.116 35.082 1.00 59.81 82 SER A CA 1
ATOM 684 C C . SER A 1 82 ? -37.485 8.599 35.392 1.00 59.81 82 SER A C 1
ATOM 686 O O . SER A 1 82 ? -38.298 8.905 36.261 1.00 59.81 82 SER A O 1
ATOM 688 N N . LYS A 1 83 ? -36.913 9.556 34.645 1.00 59.31 83 LYS A N 1
ATOM 689 C CA . LYS A 1 83 ? -37.044 10.997 34.954 1.00 59.31 83 LYS A CA 1
ATOM 690 C C . LYS A 1 83 ? -38.246 11.724 34.331 1.00 59.31 83 LYS A C 1
ATOM 692 O O . LYS A 1 83 ? -38.331 12.940 34.460 1.00 59.31 83 LYS A O 1
ATOM 697 N N . ARG A 1 84 ? -39.193 11.038 33.676 1.00 56.34 84 ARG A N 1
ATOM 698 C CA . ARG A 1 84 ? -40.285 11.718 32.939 1.00 56.34 84 ARG A CA 1
ATOM 699 C C . ARG A 1 84 ? -41.601 11.921 33.714 1.00 56.34 84 ARG A C 1
ATOM 701 O O . ARG A 1 84 ? -42.574 12.349 33.109 1.00 56.34 84 ARG A O 1
ATOM 708 N N . ARG A 1 85 ? -41.663 11.634 35.024 1.00 54.97 85 ARG A N 1
ATOM 709 C CA . ARG A 1 85 ? -42.898 11.809 35.832 1.00 54.97 85 ARG A CA 1
ATOM 710 C C . ARG A 1 85 ? -42.888 12.951 36.852 1.00 54.97 85 ARG A C 1
ATOM 712 O O . ARG A 1 85 ? -43.935 13.238 37.404 1.00 54.97 85 ARG A O 1
ATOM 719 N N . GLN A 1 86 ? -41.765 13.630 37.088 1.00 56.81 86 GLN A N 1
ATOM 720 C CA . GLN A 1 86 ? -41.708 14.707 38.097 1.00 56.81 86 GLN A CA 1
ATOM 721 C C . GLN A 1 86 ? -41.983 16.115 37.541 1.00 56.81 86 GLN A C 1
ATOM 723 O O . GLN A 1 86 ? -41.986 17.073 38.303 1.00 56.81 86 GLN A O 1
ATOM 728 N N . PHE A 1 87 ? -42.209 16.256 36.230 1.00 52.53 87 PHE A N 1
ATOM 729 C CA . PHE A 1 87 ? -42.365 17.561 35.568 1.00 52.53 87 PHE A CA 1
ATOM 730 C C . PHE A 1 87 ? -43.793 17.876 35.092 1.00 52.53 87 PHE A C 1
ATOM 732 O O . PHE A 1 87 ? -43.991 18.895 34.444 1.00 52.53 87 PHE A O 1
ATOM 739 N N . LEU A 1 88 ? -44.777 17.019 35.393 1.00 52.94 88 LEU A N 1
ATOM 740 C CA . LEU A 1 88 ? -46.173 17.186 34.952 1.00 52.94 88 LEU A CA 1
ATOM 741 C C . LEU A 1 88 ? -47.154 17.550 36.082 1.00 52.94 88 LEU A C 1
ATOM 743 O O . LEU A 1 88 ? -48.348 17.642 35.829 1.00 52.94 88 LEU A O 1
ATOM 747 N N . GLU A 1 89 ? -46.663 17.805 37.296 1.00 46.44 89 GLU A N 1
ATOM 748 C CA . GLU A 1 89 ? -47.469 18.310 38.417 1.00 46.44 89 GLU A CA 1
ATOM 749 C C . GLU A 1 89 ? -46.835 19.582 39.001 1.00 46.44 89 GLU A C 1
ATOM 751 O O . GLU A 1 89 ? -46.235 19.548 40.075 1.00 46.44 89 GLU A O 1
ATOM 756 N N . ARG A 1 90 ? -46.914 20.699 38.271 1.00 40.47 90 ARG A N 1
ATOM 757 C CA . ARG A 1 90 ? -46.859 22.064 38.821 1.00 40.47 90 ARG A CA 1
ATOM 758 C C . ARG A 1 90 ? -47.674 23.011 37.960 1.00 40.47 90 ARG A C 1
ATOM 760 O O . ARG A 1 90 ? -47.557 22.898 36.721 1.00 40.47 90 ARG A O 1
#